Protein AF-A0A1E5T849-F1 (afdb_monomer)

Secondary structure (DSSP, 8-state):
-EEEEEEEEEEEEEEEEEEEETTEEEEEEEEEEEEEEEEEEEEEEE-SSSEEEEEEEEEEEEEEEEEETTEEEEEEEEEEEEEEEEEEESSSSEEEEEEEEEEEEEEEEEEEETTEEEEEEEEEEEEEEEEEEEEEEEETTEEEEEEEEEEE-

Mean predicted aligned error: 10.11 Å

Sequence (153 aa):
MGLFKLYGAFDTTNFELIQGDINDVEGVRFKLDNNNVYLNGSYRGILNDTWSMHGGFSYTHAKNNMDIIDRTIKDTENSLHTKLKFKNRINNRFKLYFGAECFATNFKEKYNDASSQGSTYVYDNNIAAAFAEADIFISKNLAFKTRVRSEYS

Nearest PDB structures (foldseek):
  9fzd-assembly1_A  TM=4.291E-01  e=4.968E-04  Escherichia coli
  3aeh-assembly2_B  TM=5.193E-01  e=1.148E-02  Escherichia coli
  4mee-assembly1_A  TM=4.276E-01  e=1.148E-02  Escherichia coli
  4ql0-assembly1_A  TM=5.556E-01  e=1.937E-01  Bordetella pertussis Tohama I
  2qom-assembly2_B  TM=4.567E-01  e=1.506E-01  Escherichia coli O157:H7

Radius of gyration: 23.5 Å; Cα contacts (8 Å, |Δi|>4): 390; chains: 1; bounding box: 59×33×65 Å

Foldseek 3Di:
DKDKDKDKDKDWDWDWDFADDPPDPRGKIKIKTKIKIKIKIKMKADPDPFKIKIKMKMWMWMWIWIDIPQKIKIKIKIKIKIWIKMWGPPDPFKIKMKIKMKIWMWMWMWIDGPPDDIDIDIDIDIKIKIKMKMWGHPDPPDIDIDMDMDMDD

InterPro domains:
  IPR036942 TonB-dependent receptor-like, beta-barrel domain superfamily [G3DSA:2.40.170.20] (6-153)

Solvent-accessible surface area (backbone atoms only — not comparable to full-atom values): 7860 Å² total; per-residue (Å²): 114,66,51,77,48,78,49,74,50,74,50,75,46,82,46,76,48,74,44,83,43,98,90,36,97,85,30,52,40,41,35,41,44,38,39,38,39,40,38,39,40,38,39,38,38,54,77,53,99,42,35,31,41,37,40,36,40,35,40,37,42,38,38,40,38,38,37,49,75,72,33,43,41,39,38,40,38,41,37,39,38,39,38,41,38,41,36,40,45,82,48,102,43,37,37,41,34,38,38,42,36,39,38,41,35,45,37,37,37,39,44,40,45,90,88,52,88,59,53,76,50,75,50,77,48,57,39,40,35,41,38,42,36,41,40,40,46,82,49,102,89,41,72,49,76,52,75,52,74,50,78,48,110

Organism: NCBI:txid1849968

pLDDT: mean 82.65, std 15.22, range [45.22, 98.0]

Structure (mmCIF, N/CA/C/O backbone):
data_AF-A0A1E5T849-F1
#
_entry.id   AF-A0A1E5T849-F1
#
loop_
_atom_site.group_PDB
_atom_site.id
_atom_site.type_symbol
_atom_site.label_atom_id
_atom_site.label_alt_id
_atom_site.label_comp_id
_atom_site.label_asym_id
_atom_site.label_entity_id
_atom_site.label_seq_id
_atom_site.pdbx_PDB_ins_code
_atom_site.Cartn_x
_atom_site.Cartn_y
_atom_site.Cartn_z
_atom_site.occupancy
_atom_site.B_iso_or_equiv
_atom_site.auth_seq_id
_atom_site.auth_comp_id
_atom_site.auth_asym_id
_atom_site.auth_atom_id
_atom_site.pdbx_PDB_model_num
ATOM 1 N N . MET A 1 1 ? -12.615 -14.609 12.973 1.00 77.12 1 MET A N 1
ATOM 2 C CA . MET A 1 1 ? -12.267 -15.083 11.612 1.00 77.12 1 MET A CA 1
ATOM 3 C C . MET A 1 1 ? -11.519 -13.990 10.864 1.00 77.12 1 MET A C 1
ATOM 5 O O . MET A 1 1 ? -11.810 -12.815 11.080 1.00 77.12 1 MET A O 1
ATOM 9 N N . GLY A 1 2 ? -10.544 -14.368 10.038 1.00 89.94 2 GLY A N 1
ATOM 10 C CA . GLY A 1 2 ? -9.763 -13.455 9.203 1.00 89.94 2 GLY A CA 1
ATOM 11 C C . GLY A 1 2 ? -9.904 -13.792 7.719 1.00 89.94 2 GLY A C 1
ATOM 12 O O . GLY A 1 2 ? -10.365 -14.875 7.373 1.00 89.94 2 GLY A O 1
ATOM 13 N N . LEU A 1 3 ? -9.530 -12.852 6.854 1.00 95.69 3 LEU A N 1
ATOM 14 C CA . LEU A 1 3 ? -9.536 -13.007 5.404 1.00 95.69 3 LEU A CA 1
ATOM 15 C C . LEU A 1 3 ? -8.187 -12.572 4.844 1.00 95.69 3 LEU A C 1
ATOM 17 O O . LEU A 1 3 ? -7.775 -11.427 5.038 1.00 95.69 3 LEU A O 1
ATOM 21 N N . PHE A 1 4 ? -7.542 -13.482 4.126 1.00 95.94 4 PHE A N 1
ATOM 22 C CA . PHE A 1 4 ? -6.352 -13.211 3.335 1.00 95.94 4 PHE A CA 1
ATOM 23 C C . PHE A 1 4 ? -6.732 -13.079 1.857 1.00 95.94 4 PHE A C 1
ATOM 25 O O . PHE A 1 4 ? -7.570 -13.833 1.362 1.00 95.94 4 PHE A O 1
ATOM 32 N N . LYS A 1 5 ? -6.134 -12.110 1.164 1.00 96.81 5 LYS A N 1
ATOM 33 C CA . LYS A 1 5 ? -6.267 -11.903 -0.279 1.00 96.81 5 LYS A CA 1
ATOM 34 C C . LYS A 1 5 ? -4.883 -11.705 -0.876 1.00 96.81 5 LYS A C 1
ATOM 36 O O . LYS A 1 5 ? -4.104 -10.915 -0.348 1.00 96.81 5 LYS A O 1
ATOM 41 N N . LEU A 1 6 ? -4.621 -12.375 -1.990 1.00 94.25 6 LEU A N 1
ATOM 42 C CA . LEU A 1 6 ? -3.408 -12.213 -2.780 1.00 94.25 6 LEU A CA 1
ATOM 43 C C . LEU A 1 6 ? -3.808 -11.952 -4.230 1.00 94.25 6 LEU A C 1
ATOM 45 O O . LEU A 1 6 ? -4.687 -12.627 -4.762 1.00 94.25 6 LEU A O 1
ATOM 49 N N . TYR A 1 7 ? -3.178 -10.959 -4.839 1.00 93.00 7 TYR A N 1
ATOM 50 C CA . TYR A 1 7 ? -3.386 -10.544 -6.216 1.00 93.00 7 TYR A CA 1
ATOM 51 C C . TYR A 1 7 ? -2.030 -10.340 -6.884 1.00 93.00 7 TYR A C 1
ATOM 53 O O . TYR A 1 7 ? -1.099 -9.831 -6.259 1.00 93.00 7 TYR A O 1
ATOM 61 N N . GLY A 1 8 ? -1.931 -10.721 -8.152 1.00 91.00 8 GLY A N 1
ATOM 62 C CA . GLY A 1 8 ? -0.758 -10.485 -8.975 1.00 91.00 8 GLY A CA 1
ATOM 63 C C . GLY A 1 8 ? -1.168 -10.098 -10.387 1.00 91.00 8 GLY A C 1
ATOM 64 O O . GLY A 1 8 ? -2.172 -10.595 -10.894 1.00 91.00 8 GLY A O 1
ATOM 65 N N . ALA A 1 9 ? -0.397 -9.213 -11.000 1.00 86.38 9 ALA A N 1
ATOM 66 C CA . ALA A 1 9 ? -0.548 -8.789 -12.381 1.00 86.38 9 ALA A CA 1
ATOM 67 C C . ALA A 1 9 ? 0.828 -8.695 -13.039 1.00 86.38 9 ALA A C 1
ATOM 69 O O . ALA A 1 9 ? 1.820 -8.394 -12.376 1.00 86.38 9 ALA A O 1
ATOM 70 N N . PHE A 1 10 ? 0.875 -8.942 -14.342 1.00 88.75 10 PHE A N 1
ATOM 71 C CA . PHE A 1 10 ? 2.045 -8.676 -15.161 1.00 88.75 10 PHE A CA 1
ATOM 72 C C . PHE A 1 10 ? 1.595 -7.994 -16.452 1.00 88.75 10 PHE A C 1
ATOM 74 O O . PHE A 1 10 ? 0.515 -8.295 -16.961 1.00 88.75 10 PHE A O 1
ATOM 81 N N . ASP A 1 11 ? 2.415 -7.083 -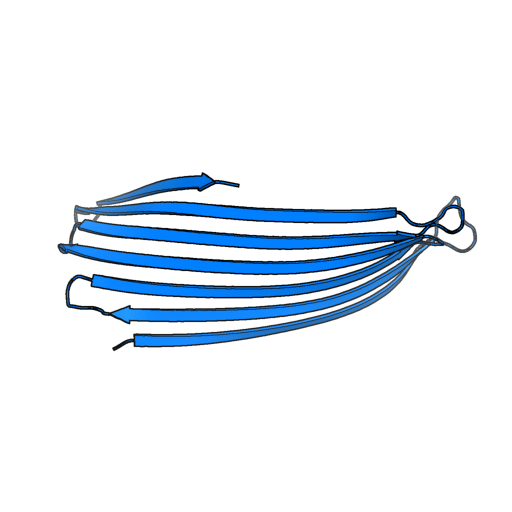16.954 1.00 83.19 11 ASP A N 1
ATOM 82 C CA . ASP A 1 11 ? 2.237 -6.414 -18.235 1.00 83.19 11 AS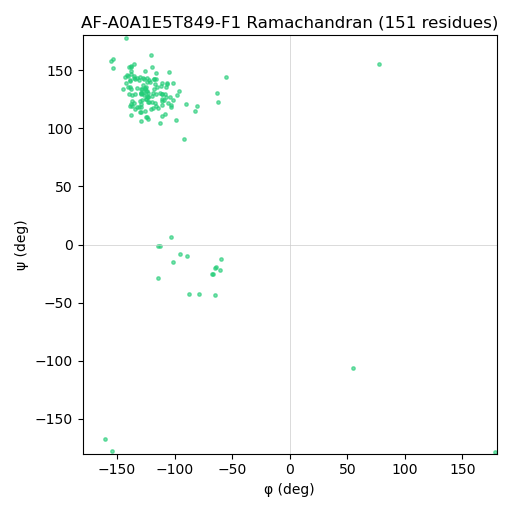P A CA 1
ATOM 83 C C . ASP A 1 11 ? 3.544 -6.483 -19.019 1.00 83.19 11 ASP A C 1
ATOM 85 O O . ASP A 1 11 ? 4.633 -6.375 -18.450 1.00 83.19 11 ASP A O 1
ATOM 89 N N . THR A 1 12 ? 3.430 -6.680 -20.328 1.00 81.00 12 THR A N 1
ATOM 90 C CA . THR A 1 12 ? 4.551 -6.496 -21.238 1.00 81.00 12 THR A CA 1
ATOM 91 C C . THR A 1 12 ? 4.070 -5.760 -22.472 1.00 81.00 12 THR A C 1
ATOM 93 O O . THR A 1 12 ? 3.091 -6.152 -23.105 1.00 81.00 12 THR A O 1
ATOM 96 N N . THR A 1 13 ? 4.773 -4.689 -22.811 1.00 78.62 13 THR A N 1
ATOM 97 C CA . THR A 1 13 ? 4.482 -3.862 -23.976 1.00 78.62 13 THR A CA 1
ATOM 98 C C . THR A 1 13 ? 5.727 -3.805 -24.847 1.00 78.62 13 THR A C 1
ATOM 100 O O . THR A 1 13 ? 6.812 -3.521 -24.351 1.00 78.62 13 THR A O 1
ATOM 103 N N . ASN A 1 14 ? 5.563 -4.063 -26.141 1.00 77.38 14 ASN A N 1
ATOM 104 C CA . ASN A 1 14 ? 6.575 -3.828 -27.163 1.00 77.38 14 ASN A CA 1
ATOM 105 C C . ASN A 1 14 ? 5.923 -2.942 -28.224 1.00 77.38 14 ASN A C 1
ATOM 107 O O . ASN A 1 14 ? 4.979 -3.359 -28.897 1.00 77.38 14 ASN A O 1
ATOM 111 N N . PHE A 1 15 ? 6.364 -1.693 -28.288 1.00 76.38 15 PHE A N 1
ATOM 112 C CA . PHE A 1 15 ? 5.841 -0.687 -29.196 1.00 76.38 15 PHE A CA 1
ATOM 113 C C . PHE A 1 15 ? 6.982 -0.110 -30.021 1.00 76.38 15 PHE A C 1
ATOM 115 O O . PHE A 1 15 ? 8.038 0.224 -29.490 1.00 76.38 15 PHE A O 1
ATOM 122 N N . GLU A 1 16 ? 6.757 0.030 -31.321 1.00 77.88 16 GLU A N 1
ATOM 123 C CA . GLU A 1 16 ? 7.718 0.613 -32.244 1.00 77.88 16 GLU A CA 1
ATOM 124 C C . GLU A 1 16 ? 6.979 1.513 -33.232 1.00 77.88 16 GLU A C 1
ATOM 126 O O . GLU A 1 16 ? 5.975 1.112 -33.825 1.00 77.88 16 GLU A O 1
ATOM 131 N N . LEU A 1 17 ? 7.463 2.743 -33.385 1.00 76.75 17 LEU A N 1
ATOM 132 C CA . LEU A 1 17 ? 6.904 3.739 -34.286 1.00 76.75 17 LEU A CA 1
ATOM 133 C C . LEU A 1 17 ? 8.030 4.509 -34.964 1.00 76.75 17 LEU A C 1
ATOM 135 O O . LEU A 1 17 ? 8.971 4.956 -34.316 1.00 76.75 17 LEU A O 1
ATOM 139 N N . ILE A 1 18 ? 7.894 4.713 -36.269 1.00 74.19 18 ILE A N 1
ATOM 140 C CA . ILE A 1 18 ? 8.741 5.623 -37.036 1.00 74.19 18 ILE A CA 1
ATOM 141 C C . ILE A 1 18 ? 7.870 6.825 -37.386 1.00 74.19 18 ILE A C 1
ATOM 143 O O . ILE A 1 18 ? 6.883 6.690 -38.112 1.00 74.19 18 ILE A O 1
ATOM 147 N N . GLN A 1 19 ? 8.189 7.984 -36.815 1.00 63.12 19 GLN A N 1
ATOM 148 C CA . GLN A 1 19 ? 7.444 9.219 -37.031 1.00 63.12 19 GLN A CA 1
ATOM 149 C C . GLN A 1 19 ? 8.221 10.128 -37.985 1.00 63.12 19 GLN A C 1
ATOM 151 O O . GLN A 1 19 ? 9.387 10.419 -37.744 1.00 63.12 19 GLN A O 1
ATOM 156 N N . GLY A 1 20 ? 7.587 10.591 -39.064 1.00 53.19 20 GLY A N 1
ATOM 157 C CA . GLY A 1 20 ? 8.225 11.546 -39.975 1.00 53.19 20 GLY A CA 1
ATOM 158 C C . GLY A 1 20 ? 8.529 12.871 -39.269 1.00 53.19 20 GLY A C 1
ATOM 159 O O . GLY A 1 20 ? 7.641 13.438 -38.631 1.00 53.19 20 GLY A O 1
ATOM 160 N N . ASP A 1 21 ? 9.760 13.362 -39.404 1.00 60.31 21 ASP A N 1
ATOM 161 C CA . ASP A 1 21 ? 10.207 14.667 -38.909 1.00 60.31 21 ASP A CA 1
ATOM 162 C C . ASP A 1 21 ? 10.646 15.524 -40.104 1.00 60.31 21 ASP A C 1
ATOM 164 O O . ASP A 1 21 ? 11.224 15.030 -41.068 1.00 60.31 21 ASP A O 1
ATOM 168 N N . ILE A 1 22 ? 10.352 16.823 -40.062 1.00 60.59 22 ILE A N 1
ATOM 169 C CA . ILE A 1 22 ? 10.731 17.782 -41.110 1.00 60.59 22 ILE A CA 1
ATOM 170 C C . ILE A 1 22 ? 12.264 17.944 -41.157 1.00 60.59 22 ILE A C 1
ATOM 172 O O . ILE A 1 22 ? 12.819 18.294 -42.197 1.00 60.59 22 ILE A O 1
ATOM 176 N N . ASN A 1 23 ? 12.941 17.678 -40.036 1.00 61.88 23 ASN A N 1
ATOM 177 C CA . ASN A 1 23 ? 14.384 17.809 -39.873 1.00 61.88 23 ASN A CA 1
ATOM 178 C C . ASN A 1 23 ? 15.153 16.497 -40.101 1.00 61.88 23 ASN A C 1
ATOM 180 O O . ASN A 1 23 ? 16.380 16.549 -40.145 1.00 61.88 23 ASN A O 1
ATOM 184 N N . ASP A 1 24 ? 14.470 15.352 -40.247 1.00 60.47 24 ASP A N 1
ATOM 185 C CA . ASP A 1 24 ? 15.115 14.039 -40.365 1.00 60.47 24 ASP A CA 1
ATOM 186 C C . ASP A 1 24 ? 14.453 13.174 -41.452 1.00 60.47 24 ASP A C 1
ATOM 188 O O . ASP A 1 24 ? 13.302 12.748 -41.331 1.00 60.47 24 ASP A O 1
ATOM 192 N N . VAL A 1 25 ? 15.184 12.937 -42.546 1.00 61.84 25 VAL A N 1
ATOM 193 C CA . VAL A 1 25 ? 14.656 12.348 -43.795 1.00 61.84 25 VAL A CA 1
ATOM 194 C C . VAL A 1 25 ? 14.231 10.883 -43.612 1.00 61.84 25 VAL A C 1
ATOM 196 O O . VAL A 1 25 ? 13.347 10.411 -44.326 1.00 61.84 25 VAL A O 1
ATOM 199 N N . GLU A 1 26 ? 14.820 10.177 -42.641 1.00 64.12 26 GLU A N 1
ATOM 200 C CA . GLU A 1 26 ? 14.477 8.786 -42.299 1.00 64.12 26 GLU A CA 1
ATOM 201 C C . GLU A 1 26 ? 13.357 8.673 -41.245 1.00 64.12 26 GLU A C 1
ATOM 203 O O . GLU A 1 26 ? 12.792 7.593 -41.052 1.00 64.12 26 GLU A O 1
ATOM 208 N N . GLY A 1 27 ? 12.969 9.789 -40.617 1.00 57.06 27 GLY A N 1
ATOM 209 C CA . GLY A 1 27 ? 12.013 9.823 -39.513 1.00 57.06 27 GLY A CA 1
ATOM 210 C C . GLY A 1 27 ? 12.616 9.391 -38.171 1.00 57.06 27 GLY A C 1
ATOM 211 O O . GLY A 1 27 ? 13.584 8.641 -38.086 1.00 57.06 27 GLY A O 1
ATOM 212 N N . VAL A 1 28 ? 12.019 9.860 -37.079 1.00 65.38 28 VAL A N 1
ATOM 213 C CA . VAL A 1 28 ? 12.454 9.550 -35.715 1.00 65.38 28 VAL A CA 1
ATOM 214 C C . VAL A 1 28 ? 11.889 8.192 -35.303 1.00 65.38 28 VAL A C 1
ATOM 216 O O . VAL A 1 28 ? 10.672 8.020 -35.171 1.00 65.38 28 VAL A O 1
ATOM 219 N N . ARG A 1 29 ? 12.779 7.217 -35.087 1.00 70.50 29 ARG A N 1
ATOM 220 C CA . ARG A 1 29 ? 12.423 5.894 -34.561 1.00 70.50 29 ARG A CA 1
ATOM 221 C C . ARG A 1 29 ? 12.272 5.950 -33.043 1.00 70.50 29 ARG A C 1
ATOM 223 O O . ARG A 1 29 ? 13.236 6.221 -32.328 1.00 70.50 29 ARG A O 1
ATOM 230 N N . PHE A 1 30 ? 11.073 5.626 -32.577 1.00 69.12 30 PHE A N 1
ATOM 231 C CA . PHE A 1 30 ? 10.729 5.410 -31.179 1.00 69.12 30 PHE A CA 1
ATOM 232 C C . PHE A 1 30 ? 10.461 3.929 -30.942 1.00 69.12 30 PHE A C 1
ATOM 234 O O . PHE A 1 30 ? 9.578 3.347 -31.574 1.00 69.12 30 PHE A O 1
ATOM 241 N N . LYS A 1 31 ? 11.179 3.327 -29.997 1.00 71.31 31 LYS A N 1
ATOM 242 C CA . LYS A 1 31 ? 10.905 1.971 -29.523 1.00 71.31 31 LYS A CA 1
ATOM 243 C C . LYS A 1 31 ? 10.735 1.971 -28.011 1.00 71.31 31 LYS A C 1
ATOM 245 O O . LYS A 1 31 ? 11.525 2.581 -27.298 1.00 71.31 31 LYS A O 1
ATOM 250 N N . LEU A 1 32 ? 9.708 1.286 -27.527 1.00 70.38 32 LEU A N 1
ATOM 251 C CA . LEU A 1 32 ? 9.378 1.154 -26.115 1.00 70.38 32 LEU A CA 1
ATOM 252 C C . LEU A 1 32 ? 9.162 -0.324 -25.784 1.00 70.38 32 LEU A C 1
ATOM 254 O O . LEU A 1 32 ? 8.203 -0.938 -26.247 1.00 70.38 32 LEU A O 1
ATOM 258 N N . ASP A 1 33 ? 10.043 -0.872 -24.955 1.00 76.31 33 ASP A N 1
ATOM 259 C CA . ASP A 1 33 ? 9.955 -2.216 -24.392 1.00 76.31 33 ASP A CA 1
ATOM 260 C C . ASP A 1 33 ? 9.729 -2.108 -22.875 1.00 76.31 33 ASP A C 1
ATOM 262 O O . ASP A 1 33 ? 10.654 -1.812 -22.115 1.00 76.31 33 ASP A O 1
ATOM 266 N N . ASN A 1 34 ? 8.499 -2.362 -22.423 1.00 75.56 34 ASN A N 1
ATOM 267 C CA . ASN A 1 34 ? 8.107 -2.319 -21.016 1.00 75.56 34 ASN A CA 1
ATOM 268 C C . ASN A 1 34 ? 7.789 -3.722 -20.483 1.00 75.56 34 ASN A C 1
ATOM 270 O O . ASN A 1 34 ? 7.148 -4.535 -21.153 1.00 75.56 34 ASN A O 1
ATOM 274 N N . ASN A 1 35 ? 8.223 -4.004 -19.259 1.00 83.31 35 ASN A N 1
ATOM 275 C CA . ASN A 1 35 ? 7.833 -5.184 -18.503 1.00 83.31 35 ASN A CA 1
ATOM 276 C C . ASN A 1 35 ? 7.572 -4.777 -17.054 1.00 83.31 35 ASN A C 1
ATOM 278 O O . ASN A 1 35 ? 8.470 -4.269 -16.382 1.00 83.31 35 ASN A O 1
ATOM 282 N N . ASN A 1 36 ? 6.359 -5.013 -16.572 1.00 86.00 36 ASN A N 1
ATOM 283 C CA . ASN A 1 36 ? 5.941 -4.649 -15.230 1.00 86.00 36 ASN A CA 1
ATOM 284 C C . ASN A 1 36 ? 5.309 -5.847 -14.524 1.00 86.00 36 ASN A C 1
ATOM 286 O O . ASN A 1 36 ? 4.402 -6.484 -15.051 1.00 86.00 36 ASN A O 1
ATOM 290 N N . VAL A 1 37 ? 5.756 -6.134 -13.307 1.00 87.25 37 VAL A N 1
ATOM 291 C CA . VAL A 1 37 ? 5.181 -7.149 -12.425 1.00 87.25 37 VAL A CA 1
ATOM 292 C C . VAL A 1 37 ? 4.697 -6.471 -11.154 1.00 87.25 37 VAL A C 1
ATOM 294 O O . VAL A 1 37 ? 5.456 -5.785 -10.474 1.00 87.25 37 VAL A O 1
ATOM 297 N N . TYR A 1 38 ? 3.441 -6.716 -10.799 1.00 90.69 38 TYR A N 1
ATOM 298 C CA . TYR A 1 38 ? 2.800 -6.188 -9.605 1.00 90.69 38 TYR A CA 1
ATOM 299 C C . TYR A 1 38 ? 2.247 -7.316 -8.742 1.00 90.69 38 TYR A C 1
ATOM 301 O O . TYR A 1 38 ? 1.530 -8.191 -9.222 1.00 90.69 38 TYR A O 1
ATOM 309 N N . LEU A 1 39 ? 2.529 -7.271 -7.446 1.00 92.31 39 LEU A N 1
ATOM 310 C CA . LEU A 1 39 ? 2.006 -8.192 -6.445 1.00 92.31 39 LEU A CA 1
ATOM 311 C C . LEU A 1 39 ? 1.385 -7.395 -5.298 1.00 92.31 39 LEU A C 1
ATOM 313 O O . LEU A 1 39 ? 1.959 -6.416 -4.830 1.00 92.31 39 LEU A O 1
ATOM 317 N N . ASN A 1 40 ? 0.226 -7.831 -4.808 1.00 94.50 40 ASN A N 1
ATOM 318 C CA . ASN A 1 40 ? -0.467 -7.242 -3.667 1.00 94.50 40 ASN A CA 1
ATOM 319 C C . ASN A 1 40 ? -1.001 -8.337 -2.745 1.00 94.50 40 ASN A C 1
ATOM 321 O O . ASN A 1 40 ? -1.784 -9.189 -3.162 1.00 94.50 40 ASN A O 1
ATOM 325 N N . GLY A 1 41 ? -0.604 -8.298 -1.479 1.00 95.88 41 GLY A N 1
ATOM 326 C CA . GLY A 1 41 ? -1.134 -9.154 -0.430 1.00 95.88 41 GLY A CA 1
ATOM 327 C C . GLY A 1 41 ? -1.830 -8.323 0.637 1.00 95.88 41 GLY A C 1
ATOM 328 O O . GLY A 1 41 ? -1.326 -7.287 1.062 1.00 95.88 41 GLY A O 1
ATOM 329 N N . SER A 1 42 ? -2.978 -8.785 1.123 1.00 96.94 42 SER A N 1
ATOM 330 C CA . SER A 1 42 ? -3.653 -8.167 2.261 1.00 96.94 42 SER A CA 1
ATOM 331 C C . SER A 1 42 ? -4.271 -9.200 3.188 1.00 96.94 42 SER A C 1
ATOM 333 O O . SER A 1 42 ? -4.766 -10.248 2.779 1.00 96.94 42 SER A O 1
ATOM 335 N N . TYR A 1 43 ? -4.260 -8.880 4.472 1.00 96.94 43 TYR A N 1
ATOM 336 C CA . TYR A 1 43 ? -4.856 -9.666 5.530 1.00 96.94 43 TYR A CA 1
ATOM 337 C C . TYR A 1 43 ? -5.749 -8.776 6.382 1.00 96.94 43 TYR A C 1
ATOM 339 O O . TYR A 1 43 ? -5.373 -7.677 6.788 1.00 96.94 43 TYR A O 1
ATOM 347 N N . ARG A 1 44 ? -6.953 -9.249 6.684 1.00 97.25 44 ARG A N 1
ATOM 348 C CA . ARG A 1 44 ? -7.869 -8.608 7.625 1.00 97.25 44 ARG A CA 1
ATOM 349 C C . ARG A 1 44 ? -8.240 -9.597 8.714 1.00 97.25 44 ARG A C 1
ATOM 351 O O . ARG A 1 44 ? -8.816 -10.634 8.412 1.00 97.25 44 ARG A O 1
ATOM 358 N N . GLY A 1 45 ? -7.982 -9.248 9.967 1.00 96.81 45 GLY A N 1
ATOM 359 C CA . GLY A 1 45 ? -8.314 -10.069 11.129 1.00 96.81 45 GLY A CA 1
ATOM 360 C C . GLY A 1 45 ? -9.242 -9.339 12.094 1.00 96.81 45 GLY A C 1
ATOM 361 O O . GLY A 1 45 ? -9.073 -8.145 12.340 1.00 96.81 45 GLY A O 1
ATOM 362 N N . ILE A 1 46 ? -10.216 -10.052 12.656 1.00 96.69 46 ILE A N 1
ATOM 363 C CA . ILE A 1 46 ? -10.959 -9.605 13.843 1.00 96.69 46 ILE A CA 1
ATOM 364 C C . ILE A 1 46 ? -10.200 -10.131 15.061 1.00 96.69 46 ILE A C 1
ATOM 366 O O . ILE A 1 46 ? -10.004 -11.341 15.159 1.00 96.69 46 ILE A O 1
ATOM 370 N N . LEU A 1 47 ? -9.756 -9.231 15.939 1.00 94.94 47 LEU A N 1
ATOM 371 C CA . LEU A 1 47 ? -9.008 -9.579 17.151 1.00 94.94 47 LEU A CA 1
ATOM 372 C C . LEU A 1 47 ? -9.967 -9.876 18.311 1.00 94.94 47 LEU A C 1
ATOM 374 O O . LEU A 1 47 ? -9.766 -10.838 19.040 1.00 94.94 47 LEU A O 1
ATOM 378 N N . ASN A 1 48 ? -11.017 -9.063 18.455 1.00 95.12 48 ASN A N 1
ATOM 379 C CA . ASN A 1 48 ? -12.130 -9.257 19.390 1.00 95.12 48 ASN A CA 1
ATOM 380 C C . ASN A 1 48 ? -13.345 -8.410 18.941 1.00 95.12 48 ASN A C 1
ATOM 382 O O . ASN A 1 48 ? -13.361 -7.878 17.829 1.00 95.12 48 ASN A O 1
ATOM 386 N N . ASP A 1 49 ? -14.356 -8.261 19.799 1.00 93.88 49 ASP A N 1
ATOM 387 C CA . ASP A 1 49 ? -15.616 -7.567 19.481 1.00 93.88 49 ASP A CA 1
ATOM 388 C C . ASP A 1 49 ? -15.475 -6.064 19.178 1.00 93.88 49 ASP A C 1
ATOM 390 O O . ASP A 1 49 ? -16.367 -5.449 18.567 1.00 93.88 49 ASP A O 1
ATOM 394 N N . THR A 1 50 ? -14.366 -5.453 19.598 1.00 95.81 50 THR A N 1
ATOM 395 C CA . THR A 1 50 ? -14.076 -4.026 19.410 1.00 95.81 50 THR A CA 1
ATOM 396 C C . THR A 1 50 ? -12.880 -3.792 18.491 1.00 95.81 50 THR A C 1
ATOM 398 O O . THR A 1 50 ? -12.873 -2.810 17.747 1.00 95.81 50 THR A O 1
ATOM 401 N N . TRP A 1 51 ? -11.922 -4.716 18.441 1.00 96.75 51 TRP A N 1
ATOM 402 C CA . TRP A 1 51 ? -10.671 -4.573 17.709 1.00 96.75 51 TRP A CA 1
ATOM 403 C C . TRP A 1 51 ? -10.601 -5.423 16.443 1.00 96.75 51 TRP A C 1
ATOM 405 O O . TRP A 1 51 ? -10.877 -6.622 16.425 1.00 96.75 51 TRP A O 1
ATOM 415 N N . SER A 1 52 ? -10.124 -4.805 15.366 1.00 97.44 52 SER A N 1
ATOM 416 C CA . SER A 1 52 ? -9.712 -5.508 14.149 1.00 97.44 52 SER A CA 1
ATOM 417 C C . SER A 1 52 ? -8.419 -4.918 13.604 1.00 97.44 52 SER A C 1
ATOM 419 O O . SER A 1 52 ? -8.127 -3.742 13.819 1.00 97.44 52 SER A O 1
ATOM 421 N N . MET A 1 53 ? -7.658 -5.734 12.885 1.00 97.25 53 MET A N 1
ATOM 422 C CA . MET A 1 53 ? -6.437 -5.324 12.201 1.00 97.25 53 MET A CA 1
ATOM 423 C C . MET A 1 53 ? -6.558 -5.549 10.699 1.00 97.25 53 MET A C 1
ATOM 425 O O . MET A 1 53 ? -7.274 -6.439 10.228 1.00 97.25 53 MET A O 1
ATOM 429 N N . HIS A 1 54 ? -5.825 -4.748 9.946 1.00 97.75 54 HIS A N 1
ATOM 430 C CA . HIS A 1 54 ? -5.629 -4.902 8.523 1.00 97.75 54 HIS A CA 1
ATOM 431 C C . HIS A 1 54 ? -4.160 -4.651 8.203 1.00 97.75 54 HIS A C 1
ATOM 433 O O . HIS A 1 54 ? -3.649 -3.571 8.484 1.00 97.75 54 HIS A O 1
ATOM 439 N N . GLY A 1 55 ? -3.490 -5.653 7.653 1.00 96.69 55 GLY A N 1
ATOM 440 C CA . GLY A 1 55 ? -2.122 -5.550 7.165 1.00 96.69 55 GLY A CA 1
ATOM 441 C C . GLY A 1 55 ? -2.102 -5.788 5.665 1.00 96.69 55 GLY A C 1
ATOM 442 O O . GLY A 1 55 ? -2.904 -6.571 5.159 1.00 96.69 55 GLY A O 1
ATOM 443 N N . GLY A 1 56 ? -1.202 -5.136 4.950 1.00 95.94 56 GLY A N 1
ATOM 444 C CA . GLY A 1 56 ? -1.013 -5.380 3.532 1.00 95.94 56 GLY A CA 1
ATOM 445 C C . GLY A 1 56 ? 0.383 -5.016 3.075 1.00 95.94 56 GLY A C 1
ATOM 446 O O . GLY A 1 56 ? 1.076 -4.225 3.714 1.00 95.94 56 GLY A O 1
ATOM 447 N N . PHE A 1 57 ? 0.779 -5.614 1.964 1.00 93.56 57 PHE A N 1
ATOM 448 C CA . PHE A 1 57 ? 1.997 -5.285 1.255 1.00 93.56 57 PHE A CA 1
ATOM 449 C C . PHE A 1 57 ? 1.727 -5.262 -0.246 1.00 93.56 57 PHE A C 1
ATOM 451 O O . PHE A 1 57 ? 0.844 -5.962 -0.745 1.00 93.56 57 PHE A O 1
ATOM 458 N N . SER A 1 58 ? 2.506 -4.479 -0.973 1.00 92.25 58 SER A N 1
ATOM 459 C CA . SER A 1 58 ? 2.570 -4.537 -2.422 1.00 92.25 58 SER A CA 1
ATOM 460 C C . SER A 1 58 ? 4.001 -4.405 -2.891 1.00 92.25 58 SER A C 1
ATOM 462 O O . SER A 1 58 ? 4.761 -3.620 -2.331 1.00 92.25 58 SER A O 1
ATOM 464 N N . TYR A 1 59 ? 4.339 -5.157 -3.924 1.00 91.12 59 TYR A N 1
ATOM 465 C CA . TYR A 1 59 ? 5.633 -5.122 -4.576 1.00 91.12 59 TYR A CA 1
ATOM 466 C C . TYR A 1 59 ? 5.430 -4.877 -6.067 1.00 91.12 59 TYR A C 1
ATOM 468 O O . TYR A 1 59 ? 4.588 -5.523 -6.689 1.00 91.12 59 TYR A O 1
ATOM 476 N N . THR A 1 60 ? 6.208 -3.958 -6.619 1.00 90.06 60 THR A N 1
ATOM 477 C CA . THR A 1 60 ? 6.230 -3.628 -8.039 1.00 90.06 60 THR A CA 1
ATOM 478 C C . THR A 1 60 ? 7.657 -3.765 -8.542 1.00 90.06 60 THR A C 1
ATOM 480 O O . THR A 1 60 ? 8.586 -3.231 -7.933 1.00 90.06 60 THR A O 1
ATOM 483 N N . HIS A 1 61 ? 7.821 -4.456 -9.662 1.00 87.94 61 HIS A N 1
ATOM 484 C CA . HIS A 1 61 ? 9.059 -4.507 -10.420 1.00 87.94 61 HIS A CA 1
ATOM 485 C C . HIS A 1 61 ? 8.770 -4.060 -11.846 1.00 87.94 61 HIS A C 1
ATOM 487 O O . HIS A 1 61 ? 8.124 -4.792 -12.593 1.00 87.94 61 HIS A O 1
ATOM 493 N N . ALA A 1 62 ? 9.253 -2.881 -12.218 1.00 83.50 62 ALA A N 1
ATOM 494 C CA .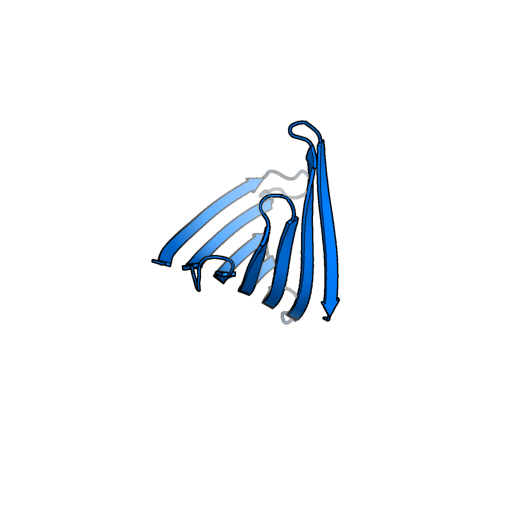 ALA A 1 62 ? 9.088 -2.341 -13.558 1.00 83.50 62 ALA A CA 1
ATOM 495 C C . ALA A 1 62 ? 10.447 -2.204 -14.245 1.00 83.50 62 ALA A C 1
ATOM 497 O O . ALA A 1 62 ? 11.423 -1.741 -13.654 1.00 83.50 62 ALA A O 1
ATOM 498 N N . LYS A 1 63 ? 10.506 -2.613 -15.508 1.00 82.00 63 LYS A N 1
ATOM 499 C CA . LYS A 1 63 ? 11.631 -2.414 -16.414 1.00 82.00 63 LYS A CA 1
ATOM 500 C C . LYS A 1 63 ? 11.123 -1.715 -17.655 1.00 82.00 63 LYS A C 1
ATOM 502 O O . LYS A 1 63 ? 10.203 -2.211 -18.300 1.00 82.00 63 LYS A O 1
ATOM 507 N N . ASN A 1 64 ? 11.742 -0.597 -17.989 1.00 74.88 64 ASN A N 1
ATOM 508 C CA . ASN A 1 64 ? 11.410 0.174 -19.169 1.00 74.88 64 ASN A CA 1
ATOM 509 C C . ASN A 1 64 ? 12.675 0.363 -20.000 1.00 74.88 64 ASN A C 1
ATOM 511 O O . ASN A 1 64 ? 13.678 0.839 -19.481 1.00 74.88 64 ASN A O 1
ATOM 515 N N . ASN A 1 65 ? 12.649 -0.023 -21.269 1.00 73.50 65 ASN A N 1
ATOM 516 C CA . ASN A 1 65 ? 13.703 0.313 -22.216 1.00 73.50 65 ASN A CA 1
ATOM 517 C C . ASN A 1 65 ? 13.082 1.184 -23.301 1.00 73.50 65 ASN A C 1
ATOM 519 O O . ASN A 1 65 ? 12.132 0.766 -23.963 1.00 73.50 65 ASN A O 1
ATOM 523 N N . MET A 1 66 ? 13.617 2.383 -23.471 1.00 67.38 66 MET A N 1
ATOM 524 C CA . MET A 1 66 ? 13.187 3.321 -24.492 1.00 67.38 66 MET A CA 1
ATOM 525 C C . MET A 1 66 ? 14.370 3.623 -25.404 1.00 67.38 66 MET A C 1
ATOM 527 O O . MET A 1 66 ? 15.410 4.082 -24.933 1.00 67.38 66 MET A O 1
ATOM 531 N N . ASP A 1 67 ? 14.200 3.370 -26.697 1.00 67.88 67 ASP A N 1
ATOM 532 C CA . ASP A 1 67 ? 15.160 3.765 -27.723 1.00 67.88 67 ASP A CA 1
ATOM 533 C C . ASP A 1 67 ? 14.573 4.929 -28.531 1.00 67.88 67 ASP A C 1
ATOM 535 O O . ASP A 1 67 ? 13.449 4.844 -29.038 1.00 67.88 67 ASP A O 1
ATOM 539 N N . ILE A 1 68 ? 15.334 6.019 -28.638 1.00 59.69 68 ILE A N 1
ATOM 540 C CA . ILE A 1 68 ? 15.011 7.201 -29.445 1.00 59.69 68 ILE A CA 1
ATOM 541 C C . ILE A 1 68 ? 16.229 7.501 -30.320 1.00 59.69 68 ILE A C 1
ATOM 543 O O . ILE A 1 68 ? 17.235 8.006 -29.818 1.00 59.69 68 ILE A O 1
ATOM 547 N N . ILE A 1 69 ? 16.140 7.218 -31.622 1.00 63.84 69 ILE A N 1
ATOM 548 C CA . ILE A 1 69 ? 17.246 7.399 -32.587 1.00 63.84 69 ILE A CA 1
ATOM 549 C C . ILE A 1 69 ? 18.511 6.638 -32.113 1.00 63.84 69 ILE A C 1
ATOM 551 O O . ILE A 1 69 ? 18.501 5.410 -32.131 1.00 63.84 69 ILE A O 1
ATOM 555 N N . ASP A 1 70 ? 19.546 7.341 -31.627 1.00 58.88 70 ASP A N 1
ATOM 556 C CA . ASP A 1 70 ? 20.832 6.800 -31.142 1.00 58.88 70 ASP A CA 1
ATOM 557 C C . ASP A 1 70 ? 20.947 6.759 -29.602 1.00 58.88 70 ASP A C 1
ATOM 559 O O . ASP A 1 70 ? 22.018 6.492 -29.046 1.00 58.88 70 ASP A O 1
ATOM 563 N N . ARG A 1 71 ? 19.860 7.069 -28.885 1.00 53.38 71 ARG A N 1
ATOM 564 C CA . ARG A 1 71 ? 19.819 7.121 -27.417 1.00 53.38 71 ARG A CA 1
ATOM 565 C C . ARG A 1 71 ? 19.017 5.959 -26.865 1.00 53.38 71 ARG A C 1
ATOM 567 O O . ARG A 1 71 ? 17.868 5.758 -27.249 1.00 53.38 71 ARG A O 1
ATOM 574 N N . THR A 1 72 ? 19.604 5.256 -25.902 1.00 62.53 72 THR A N 1
ATOM 575 C CA . THR A 1 72 ? 18.938 4.181 -25.161 1.00 62.53 72 THR A CA 1
ATOM 576 C C . THR A 1 72 ? 18.827 4.577 -23.694 1.00 62.53 72 THR A C 1
ATOM 578 O O . THR A 1 72 ? 19.840 4.757 -23.010 1.00 62.53 72 THR A O 1
ATOM 581 N N . ILE A 1 73 ? 17.592 4.666 -23.206 1.00 64.12 73 ILE A N 1
ATOM 582 C CA . ILE A 1 73 ? 17.251 4.909 -21.803 1.00 64.12 73 ILE A CA 1
ATOM 583 C C . ILE A 1 73 ? 16.744 3.592 -21.217 1.00 64.12 73 ILE A C 1
ATOM 585 O O . ILE A 1 73 ? 15.807 2.990 -21.746 1.00 64.12 73 ILE A O 1
ATOM 589 N N . LYS A 1 74 ? 17.392 3.105 -20.154 1.00 70.00 74 LYS A N 1
ATOM 590 C CA . LYS A 1 74 ? 16.979 1.883 -19.448 1.00 70.00 74 LYS A CA 1
ATOM 591 C C . LYS A 1 74 ? 16.670 2.182 -17.995 1.00 70.00 74 LYS A C 1
ATOM 593 O O . LYS A 1 74 ? 17.591 2.447 -17.221 1.00 70.00 74 LYS A O 1
ATOM 598 N N . ASP A 1 75 ? 15.419 1.968 -17.620 1.00 72.75 75 ASP A N 1
ATOM 599 C CA . ASP A 1 75 ? 14.919 2.202 -16.274 1.00 72.75 75 ASP A CA 1
ATOM 600 C C . ASP A 1 75 ? 14.565 0.878 -15.616 1.00 72.75 75 ASP A C 1
ATOM 602 O O . ASP A 1 75 ? 13.967 -0.023 -16.211 1.00 72.75 75 ASP A O 1
ATOM 606 N N . THR A 1 76 ? 14.950 0.734 -14.357 1.00 78.38 76 THR A N 1
ATOM 607 C CA . THR A 1 76 ? 14.520 -0.361 -13.497 1.00 78.38 76 THR A CA 1
ATOM 608 C C . THR A 1 76 ? 14.038 0.221 -12.181 1.00 7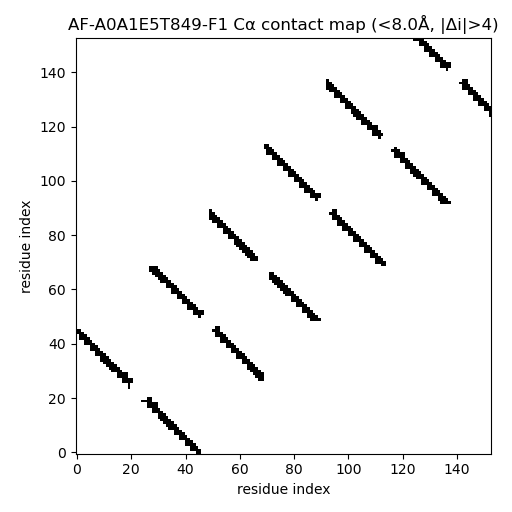8.38 76 THR A C 1
ATOM 610 O O . THR A 1 76 ? 14.819 0.812 -11.438 1.00 78.38 76 THR A O 1
ATOM 613 N N . GLU A 1 77 ? 12.766 -0.002 -11.873 1.00 80.81 77 GLU A N 1
ATOM 614 C CA . GLU A 1 77 ? 12.144 0.393 -10.617 1.00 80.81 77 GLU A CA 1
ATOM 615 C C . GLU A 1 77 ? 11.777 -0.844 -9.793 1.00 80.81 77 GLU A C 1
ATOM 617 O O . GLU A 1 77 ? 11.142 -1.783 -10.278 1.00 80.81 77 GLU A O 1
ATOM 622 N N . ASN A 1 78 ? 12.167 -0.832 -8.521 1.00 86.25 78 ASN A N 1
ATOM 623 C CA . ASN A 1 78 ? 11.676 -1.749 -7.505 1.00 86.25 78 ASN A CA 1
ATOM 624 C C . ASN A 1 78 ? 10.977 -0.945 -6.419 1.00 86.25 78 ASN A C 1
ATOM 626 O O . ASN A 1 78 ? 11.629 -0.176 -5.719 1.00 86.25 78 ASN A O 1
ATOM 630 N N . SER A 1 79 ? 9.684 -1.174 -6.237 1.00 86.62 79 SER A N 1
ATOM 631 C CA . SER A 1 79 ? 8.883 -0.471 -5.239 1.00 86.62 79 SER A CA 1
ATOM 632 C C . SER A 1 79 ? 8.231 -1.476 -4.297 1.00 86.62 79 SER A C 1
ATOM 634 O O . SER A 1 79 ? 7.561 -2.412 -4.725 1.00 86.62 79 SER A O 1
ATOM 636 N N . LEU A 1 80 ? 8.422 -1.290 -2.997 1.00 90.38 80 LEU A N 1
ATOM 637 C CA . LEU A 1 80 ? 7.792 -2.049 -1.927 1.00 90.38 80 LEU A CA 1
ATOM 638 C C . LEU A 1 80 ? 6.967 -1.087 -1.079 1.00 90.38 80 LEU A C 1
ATOM 640 O O . LEU A 1 80 ? 7.455 -0.059 -0.627 1.00 90.38 80 LEU A O 1
ATOM 644 N N . HIS A 1 81 ? 5.719 -1.435 -0.812 1.00 94.44 81 HIS A N 1
ATOM 645 C CA . HIS A 1 81 ? 4.864 -0.686 0.096 1.00 94.44 81 HIS A CA 1
ATOM 646 C C . HIS A 1 81 ? 4.258 -1.646 1.103 1.00 94.44 81 HIS A C 1
ATOM 648 O O . HIS A 1 81 ? 3.726 -2.692 0.745 1.00 94.44 81 HIS A O 1
ATOM 654 N N . THR A 1 82 ? 4.348 -1.298 2.378 1.00 94.31 82 THR A N 1
ATOM 655 C CA . THR A 1 82 ? 3.780 -2.066 3.482 1.00 94.31 82 THR A CA 1
ATOM 656 C C . THR A 1 82 ? 2.895 -1.162 4.319 1.00 94.31 82 THR A C 1
ATOM 658 O O . THR A 1 82 ? 3.192 0.015 4.507 1.00 94.31 82 THR A O 1
ATOM 661 N N . LYS A 1 83 ? 1.778 -1.694 4.811 1.00 96.56 83 LYS A N 1
ATOM 662 C CA . LYS A 1 83 ? 0.802 -0.928 5.583 1.00 96.56 83 LYS A CA 1
ATOM 663 C C . LYS A 1 83 ? 0.170 -1.778 6.662 1.00 96.56 83 LYS A C 1
ATOM 665 O O . LYS A 1 83 ? -0.305 -2.881 6.398 1.00 96.56 83 LYS A O 1
ATOM 670 N N . LEU A 1 84 ? 0.087 -1.226 7.864 1.00 97.44 84 LEU A N 1
ATOM 671 C CA . LEU A 1 84 ? -0.589 -1.834 8.998 1.00 97.44 84 LEU A CA 1
ATOM 672 C C . LEU A 1 84 ? -1.586 -0.842 9.592 1.00 97.44 84 LEU A C 1
ATOM 674 O O . LEU A 1 84 ? -1.256 0.308 9.861 1.00 97.44 84 LEU A O 1
ATOM 678 N N . LYS A 1 85 ? -2.823 -1.288 9.794 1.00 98.00 85 LYS A N 1
ATOM 679 C CA . LYS A 1 85 ? -3.938 -0.490 10.301 1.00 98.00 85 LYS A CA 1
ATOM 680 C C . LYS A 1 85 ? -4.685 -1.260 11.377 1.00 98.00 85 LYS A C 1
ATOM 682 O O . LYS A 1 85 ? -5.151 -2.371 11.146 1.00 98.00 85 LYS A O 1
ATOM 687 N N . PHE A 1 86 ? -4.904 -0.623 12.512 1.00 98.00 86 PHE A N 1
ATOM 688 C CA . PHE A 1 86 ? -5.795 -1.091 13.561 1.00 98.00 86 PHE A CA 1
ATOM 689 C C . PHE A 1 86 ? -7.083 -0.280 13.553 1.00 98.00 86 PHE A C 1
ATOM 691 O O . PHE A 1 86 ? -7.113 0.896 13.187 1.00 98.00 86 PHE A O 1
ATOM 698 N N . LYS A 1 87 ? -8.170 -0.935 13.941 1.00 97.56 87 LYS A N 1
ATOM 699 C CA . LYS A 1 87 ? -9.484 -0.338 14.133 1.00 97.56 87 LYS A CA 1
ATOM 700 C C . LYS A 1 87 ? -9.985 -0.725 15.512 1.00 97.56 87 LYS A C 1
ATOM 702 O O . LYS A 1 87 ? -10.154 -1.914 15.769 1.00 97.56 87 LYS A O 1
ATOM 707 N N . ASN A 1 88 ? -10.320 0.277 16.313 1.00 97.38 88 ASN A N 1
ATOM 708 C CA . ASN A 1 88 ? -11.037 0.131 17.568 1.00 97.38 88 ASN A CA 1
ATOM 709 C C . ASN A 1 88 ? -12.452 0.712 17.441 1.00 97.38 88 ASN A C 1
ATOM 711 O O . ASN A 1 88 ? -12.635 1.900 17.166 1.00 97.38 88 ASN A O 1
ATOM 715 N N . ARG A 1 89 ? -13.472 -0.118 17.642 1.00 96.06 89 ARG A N 1
ATOM 716 C CA . ARG A 1 89 ? -14.868 0.301 17.774 1.00 96.06 89 ARG A CA 1
ATOM 717 C C . ARG A 1 89 ? -15.161 0.517 19.254 1.00 96.06 89 ARG A C 1
ATOM 719 O O . ARG A 1 89 ? -15.603 -0.405 19.929 1.00 96.06 89 ARG A O 1
ATOM 726 N N . ILE A 1 90 ? -14.949 1.745 19.723 1.00 94.00 90 ILE A N 1
ATOM 727 C CA . ILE A 1 90 ? -15.241 2.129 21.111 1.00 94.00 90 ILE A CA 1
ATOM 728 C C . ILE A 1 90 ? -16.749 2.038 21.368 1.00 94.00 90 ILE A C 1
ATOM 730 O O . ILE A 1 90 ? -17.176 1.497 22.381 1.00 94.00 90 ILE A O 1
ATOM 734 N N . ASN A 1 91 ? -17.572 2.513 20.427 1.00 91.94 91 ASN A N 1
ATOM 735 C CA . ASN A 1 91 ? -19.019 2.294 20.438 1.00 91.94 91 ASN A CA 1
ATOM 736 C C . ASN A 1 91 ? -19.599 2.372 19.009 1.00 91.94 91 ASN A C 1
ATOM 738 O O . ASN A 1 91 ? -18.873 2.554 18.029 1.00 91.94 91 ASN A O 1
ATOM 742 N N . ASN A 1 92 ? -20.921 2.236 18.858 1.00 88.00 92 ASN A N 1
ATOM 743 C CA . ASN A 1 92 ? -21.566 2.308 17.539 1.00 88.00 92 ASN A CA 1
ATOM 744 C C . ASN A 1 92 ? -21.449 3.686 16.863 1.00 88.00 92 ASN A C 1
ATOM 746 O O . ASN A 1 92 ? -21.585 3.765 15.643 1.00 88.00 92 ASN A O 1
ATOM 750 N N . ARG A 1 93 ? -21.179 4.747 17.632 1.00 92.50 93 ARG A N 1
ATOM 751 C CA . ARG A 1 93 ? -21.057 6.130 17.159 1.00 92.50 93 ARG A CA 1
ATOM 752 C C . ARG A 1 93 ? -19.613 6.613 17.009 1.00 92.50 93 ARG A C 1
ATOM 754 O O . ARG A 1 93 ? -19.409 7.623 16.355 1.00 92.50 93 ARG A O 1
ATOM 761 N N . PHE A 1 94 ? -18.626 5.919 17.569 1.00 95.25 94 PHE A N 1
ATOM 762 C CA . PHE A 1 94 ? -17.227 6.335 17.569 1.00 95.25 94 PHE A CA 1
ATOM 763 C C . PHE A 1 94 ? -16.313 5.167 17.205 1.00 95.25 94 PHE A C 1
ATOM 765 O O . PHE A 1 94 ? -16.237 4.158 17.918 1.00 95.25 94 PHE A O 1
ATOM 772 N N . LYS A 1 95 ? -15.609 5.311 16.082 1.00 97.25 95 LYS A N 1
ATOM 773 C CA . LYS A 1 95 ? -14.618 4.344 15.601 1.00 97.25 95 LYS A CA 1
ATOM 774 C C . LYS A 1 95 ? -13.295 5.065 15.428 1.00 97.25 95 LYS A C 1
ATOM 776 O O . LYS A 1 95 ? -13.232 6.066 14.723 1.00 97.25 95 LYS A O 1
ATOM 781 N N . LEU A 1 96 ? -12.253 4.520 16.035 1.00 97.38 96 LEU A N 1
ATOM 782 C CA . LEU A 1 96 ? -10.894 5.012 15.900 1.00 97.38 96 LEU A CA 1
ATOM 783 C C . LEU A 1 96 ? -10.102 4.054 15.017 1.00 97.38 96 LEU A C 1
ATOM 785 O O . LEU A 1 96 ? -10.219 2.833 15.140 1.00 97.38 96 LEU A O 1
ATOM 789 N N . TYR A 1 97 ? -9.278 4.608 14.144 1.00 97.81 97 TYR A N 1
ATOM 790 C CA . TYR A 1 97 ? -8.327 3.870 13.342 1.00 97.81 97 TYR A CA 1
ATOM 791 C C . TYR A 1 97 ? -6.964 4.517 13.471 1.00 97.81 97 TYR A C 1
ATOM 793 O O . TYR A 1 97 ? -6.851 5.735 13.527 1.00 97.81 97 TYR A O 1
ATOM 801 N N . PHE A 1 98 ? -5.926 3.706 13.470 1.00 97.81 98 PHE A N 1
ATOM 802 C CA . PHE A 1 98 ? -4.559 4.197 13.472 1.00 97.81 98 PHE A CA 1
ATOM 803 C C . PHE A 1 98 ? -3.656 3.164 12.827 1.00 97.81 98 PHE A C 1
ATOM 805 O O . PHE A 1 98 ? -4.026 1.994 12.702 1.00 97.81 98 PHE A O 1
ATOM 812 N N . GLY A 1 99 ? -2.494 3.593 12.372 1.00 97.12 99 GLY A N 1
ATOM 813 C CA . GLY A 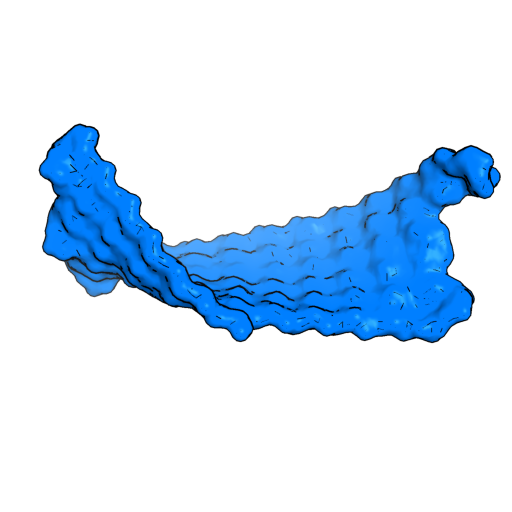1 99 ? -1.597 2.706 11.668 1.00 97.12 99 GLY A CA 1
ATOM 814 C C . GLY A 1 99 ? -0.336 3.387 11.192 1.00 97.12 99 GLY A C 1
ATOM 815 O O . GLY A 1 99 ? -0.130 4.580 11.411 1.00 97.12 99 GLY A O 1
ATOM 816 N N . ALA A 1 100 ? 0.480 2.591 10.522 1.00 97.00 100 ALA A N 1
ATOM 817 C CA . ALA A 1 100 ? 1.709 3.025 9.895 1.00 97.00 100 ALA A CA 1
ATOM 818 C C . ALA A 1 100 ? 1.818 2.419 8.496 1.00 97.00 100 ALA A C 1
ATOM 820 O O . ALA A 1 100 ? 1.218 1.380 8.198 1.00 97.00 100 ALA A O 1
ATOM 821 N N . GLU A 1 101 ? 2.566 3.085 7.635 1.00 95.25 101 GLU A N 1
ATOM 822 C CA . GLU A 1 101 ? 2.893 2.621 6.297 1.00 95.25 101 GLU A CA 1
ATOM 823 C C . GLU A 1 101 ? 4.321 3.006 5.939 1.00 95.25 101 GLU A C 1
ATOM 825 O O . GLU A 1 101 ? 4.796 4.064 6.339 1.00 95.25 101 GLU A O 1
ATOM 830 N N . CYS A 1 102 ? 4.993 2.132 5.201 1.00 92.31 102 CYS A N 1
ATOM 831 C CA . CYS A 1 102 ? 6.347 2.348 4.720 1.00 92.31 102 CYS A CA 1
ATOM 832 C C . CYS A 1 102 ? 6.387 2.078 3.219 1.00 92.31 102 CYS A C 1
ATOM 834 O O . CYS A 1 102 ? 5.936 1.022 2.770 1.00 92.31 102 CYS A O 1
ATOM 836 N N . PHE A 1 103 ? 6.947 3.018 2.471 1.00 91.38 103 PHE A N 1
ATOM 837 C CA . PHE A 1 103 ? 7.234 2.940 1.048 1.00 91.38 103 PHE A CA 1
ATOM 838 C C . PHE A 1 103 ? 8.747 2.891 0.882 1.00 91.38 103 PHE A C 1
ATOM 840 O O . PHE A 1 103 ? 9.443 3.714 1.463 1.00 91.38 103 PHE A O 1
ATOM 847 N N . ALA A 1 104 ? 9.246 1.933 0.117 1.00 85.56 104 ALA A N 1
ATOM 848 C CA . ALA A 1 104 ? 10.646 1.818 -0.247 1.00 85.56 104 ALA A CA 1
ATOM 849 C C . ALA A 1 104 ? 10.730 1.661 -1.762 1.00 85.56 104 ALA A C 1
ATOM 851 O O . ALA A 1 104 ? 10.257 0.661 -2.302 1.00 85.56 104 ALA A O 1
ATOM 852 N N . THR A 1 105 ? 11.309 2.645 -2.438 1.00 81.06 105 THR A N 1
ATOM 853 C CA . THR A 1 105 ? 11.459 2.669 -3.892 1.00 81.06 105 THR A CA 1
ATOM 854 C C . THR A 1 105 ? 12.934 2.804 -4.234 1.00 81.06 105 THR A C 1
ATOM 856 O O . THR A 1 105 ? 13.591 3.756 -3.824 1.00 81.06 105 THR A O 1
ATOM 859 N N . ASN A 1 106 ? 13.446 1.839 -4.994 1.00 76.00 106 ASN A N 1
ATOM 860 C CA . ASN A 1 106 ? 14.774 1.858 -5.592 1.00 76.00 106 ASN A CA 1
ATOM 861 C C . ASN A 1 106 ? 14.607 2.010 -7.104 1.00 76.00 106 ASN A C 1
ATOM 863 O O . ASN A 1 106 ? 14.125 1.093 -7.777 1.00 76.00 106 ASN A O 1
ATOM 867 N N . PHE A 1 107 ? 14.997 3.171 -7.618 1.00 68.56 107 PHE A N 1
ATOM 868 C CA . PHE A 1 107 ? 14.959 3.504 -9.033 1.00 68.56 107 PHE A CA 1
ATOM 869 C C . PHE A 1 107 ? 16.384 3.600 -9.582 1.00 68.56 107 PHE A C 1
ATOM 871 O O . PHE A 1 107 ? 17.254 4.261 -9.008 1.00 68.56 107 PHE A O 1
ATOM 878 N N . LYS A 1 108 ? 16.640 2.915 -10.696 1.00 66.69 108 LYS A N 1
ATOM 879 C CA . LYS A 1 108 ? 17.921 2.937 -11.407 1.00 66.69 108 LYS A CA 1
ATOM 880 C C . LYS A 1 108 ? 17.673 3.235 -12.873 1.00 66.69 108 LYS A C 1
ATOM 882 O O . LYS A 1 108 ? 17.032 2.435 -13.547 1.00 66.69 108 LYS A O 1
ATOM 887 N N . GLU A 1 109 ? 18.258 4.316 -13.356 1.00 54.44 109 GLU A N 1
ATOM 888 C CA . GLU A 1 109 ? 18.215 4.741 -14.751 1.00 54.44 109 GLU A CA 1
ATOM 889 C C . GLU A 1 109 ? 19.634 4.713 -15.324 1.00 54.44 109 GLU A C 1
ATOM 891 O O . GLU A 1 109 ? 20.593 5.211 -14.726 1.00 54.44 109 GLU A O 1
ATOM 896 N N . LYS A 1 110 ? 19.794 4.074 -16.480 1.00 62.53 110 LYS A N 1
ATOM 897 C CA . LYS A 1 110 ? 21.038 4.083 -17.251 1.00 62.53 110 LYS A CA 1
ATOM 898 C C . LYS A 1 110 ? 20.790 4.807 -18.561 1.00 62.53 110 LYS A C 1
ATOM 900 O O . LYS A 1 110 ? 20.012 4.329 -19.386 1.00 62.53 110 LYS A O 1
ATOM 905 N N . TYR A 1 111 ? 21.504 5.909 -18.748 1.00 52.06 111 TYR A N 1
ATOM 906 C CA . TYR A 1 111 ? 21.487 6.700 -19.968 1.00 52.06 111 TYR A CA 1
ATOM 907 C C . TYR A 1 111 ? 22.751 6.419 -20.786 1.00 52.06 111 TYR A C 1
ATOM 909 O O . TYR A 1 111 ? 23.862 6.660 -20.309 1.00 52.06 111 TYR A O 1
ATOM 917 N N . ASN A 1 112 ? 22.586 5.924 -22.014 1.00 59.28 112 ASN A N 1
ATOM 918 C CA . ASN A 1 112 ? 23.675 5.742 -22.974 1.00 59.28 112 ASN A CA 1
ATOM 919 C C . ASN A 1 112 ? 23.428 6.607 -24.222 1.00 59.28 112 ASN A C 1
ATOM 921 O O . ASN A 1 112 ? 22.334 6.577 -24.786 1.00 59.28 112 ASN A O 1
ATOM 925 N N . ASP A 1 113 ? 24.462 7.321 -24.673 1.00 45.22 113 ASP A N 1
ATOM 926 C CA . ASP A 1 113 ? 24.470 8.136 -25.897 1.00 45.22 113 ASP A CA 1
ATOM 927 C C . ASP A 1 113 ? 25.684 7.722 -26.752 1.00 45.22 113 ASP A C 1
ATOM 929 O O . ASP A 1 113 ? 26.748 7.420 -26.206 1.00 45.22 113 ASP A O 1
ATOM 933 N N . ALA A 1 114 ? 25.551 7.698 -28.081 1.00 50.06 114 ALA A N 1
ATOM 934 C CA . ALA A 1 114 ? 26.595 7.267 -29.020 1.00 50.06 114 ALA A CA 1
ATOM 935 C C . ALA A 1 114 ? 27.897 8.101 -28.948 1.00 50.06 114 ALA A C 1
ATOM 937 O O . ALA A 1 114 ? 28.929 7.695 -29.483 1.00 50.06 114 ALA A O 1
ATOM 938 N N . SER A 1 115 ? 27.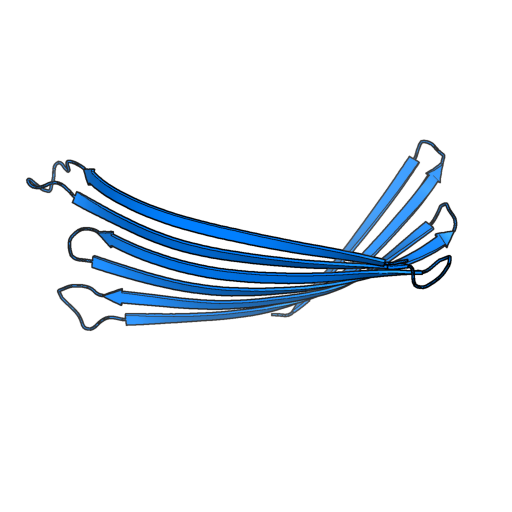866 9.251 -28.268 1.00 50.53 115 SER A N 1
ATOM 939 C CA . SER A 1 115 ? 28.957 10.228 -28.195 1.00 50.53 115 SER A CA 1
ATOM 940 C C . SER A 1 115 ? 29.627 10.379 -26.811 1.00 50.53 115 SER A C 1
ATOM 942 O O . SER A 1 115 ? 30.598 11.127 -26.690 1.00 50.53 115 SER A O 1
ATOM 944 N N . SER A 1 116 ? 29.183 9.667 -25.760 1.00 48.03 116 SER A N 1
ATOM 945 C CA . SER A 1 116 ? 29.792 9.746 -24.412 1.00 48.03 116 SER A CA 1
ATOM 946 C C . SER A 1 116 ? 29.616 8.471 -23.565 1.00 48.03 116 SER A C 1
ATOM 948 O O . SER A 1 116 ? 28.664 7.717 -23.745 1.00 48.03 116 SER A O 1
ATOM 950 N N . GLN A 1 117 ? 30.552 8.199 -22.635 1.00 48.31 117 GLN A N 1
ATOM 951 C CA . GLN A 1 117 ? 30.427 7.078 -21.685 1.00 48.31 117 GLN A CA 1
ATOM 952 C C . GLN A 1 117 ? 29.193 7.295 -20.796 1.00 48.31 117 GLN A C 1
ATOM 954 O O . GLN A 1 117 ? 29.090 8.324 -20.134 1.00 48.31 117 GLN A O 1
ATOM 959 N N . GLY A 1 118 ? 28.270 6.330 -20.811 1.00 52.00 118 GLY A N 1
ATOM 960 C CA . GLY A 1 118 ? 26.944 6.445 -20.209 1.00 52.00 118 GLY A CA 1
ATOM 961 C C . GLY A 1 118 ? 26.930 6.813 -18.723 1.00 52.00 118 GLY A C 1
ATOM 962 O O . GLY A 1 118 ? 27.757 6.354 -17.932 1.00 52.00 118 GLY A O 1
ATOM 963 N N . SER A 1 119 ? 25.937 7.614 -18.344 1.00 51.75 119 SER A N 1
ATOM 964 C CA . SER A 1 119 ? 25.701 8.062 -16.971 1.00 51.75 119 SER A CA 1
ATOM 965 C C . SER A 1 119 ? 24.653 7.166 -16.309 1.00 51.75 119 SER A C 1
ATOM 967 O O . SER A 1 119 ? 23.603 6.883 -16.884 1.00 51.75 119 SER A O 1
ATOM 969 N N . THR A 1 120 ? 24.936 6.693 -15.093 1.00 58.69 120 THR A N 1
ATOM 970 C CA . THR A 1 120 ? 23.976 5.928 -14.280 1.00 58.69 120 THR A CA 1
ATOM 971 C C . THR A 1 120 ? 23.414 6.832 -13.191 1.00 58.69 120 THR A C 1
ATOM 973 O O . THR A 1 120 ? 24.166 7.291 -12.332 1.00 58.69 120 THR A O 1
ATOM 976 N N . TYR A 1 121 ? 22.102 7.049 -13.203 1.00 58.72 121 TYR A N 1
ATOM 977 C CA . TYR A 1 121 ? 21.371 7.733 -12.143 1.00 58.72 121 TYR A CA 1
ATOM 978 C C . TYR A 1 121 ? 20.728 6.693 -11.219 1.00 58.72 121 TYR A C 1
ATOM 980 O O . TYR A 1 121 ? 20.071 5.752 -11.664 1.00 58.72 121 TYR A O 1
ATOM 988 N N . VAL A 1 122 ? 20.950 6.833 -9.912 1.00 61.81 122 VAL A N 1
ATOM 989 C CA . VAL A 1 122 ? 20.349 5.976 -8.880 1.00 61.81 122 VAL A CA 1
ATOM 990 C C . VAL A 1 122 ? 19.606 6.873 -7.903 1.00 61.81 122 VAL A C 1
ATOM 992 O O . VAL A 1 122 ? 20.179 7.836 -7.397 1.00 61.81 122 VAL A O 1
ATOM 995 N N . TYR A 1 123 ? 18.341 6.553 -7.648 1.00 64.31 123 TYR A N 1
ATOM 996 C CA . TYR A 1 123 ? 17.479 7.268 -6.719 1.00 64.31 123 TYR A CA 1
ATOM 997 C C . TYR A 1 123 ? 16.831 6.274 -5.752 1.00 64.31 123 TYR A C 1
ATOM 999 O O . TYR A 1 123 ? 16.097 5.375 -6.165 1.00 64.31 123 TYR A O 1
ATOM 1007 N N . ASP A 1 124 ? 17.123 6.441 -4.464 1.00 74.00 124 ASP A N 1
ATOM 1008 C CA . ASP A 1 124 ? 16.547 5.663 -3.370 1.00 74.00 124 ASP A CA 1
ATOM 1009 C C . ASP A 1 124 ? 15.633 6.568 -2.545 1.00 74.00 124 ASP A C 1
ATOM 1011 O O . ASP A 1 124 ? 16.064 7.615 -2.061 1.00 74.00 124 ASP A O 1
ATOM 1015 N N . ASN A 1 125 ? 14.375 6.164 -2.374 1.00 73.25 125 ASN A N 1
ATOM 1016 C CA . ASN A 1 125 ? 13.397 6.908 -1.591 1.00 73.25 125 ASN A CA 1
ATOM 1017 C C . ASN A 1 125 ? 12.651 5.978 -0.636 1.00 73.25 125 ASN A C 1
ATOM 1019 O O . ASN A 1 125 ? 11.954 5.057 -1.067 1.00 73.25 125 ASN A O 1
ATOM 1023 N N . ASN A 1 126 ? 12.794 6.237 0.662 1.00 84.62 126 ASN A N 1
ATOM 1024 C CA . ASN A 1 126 ? 12.167 5.460 1.720 1.00 84.62 126 ASN A CA 1
ATOM 1025 C C . ASN A 1 126 ? 11.321 6.383 2.592 1.00 84.62 126 ASN A C 1
ATOM 1027 O O . ASN A 1 126 ? 11.857 7.142 3.388 1.00 84.62 126 ASN A O 1
ATOM 1031 N N . ILE A 1 127 ? 10.000 6.284 2.478 1.00 88.88 127 ILE A N 1
ATOM 1032 C CA . ILE A 1 127 ? 9.064 7.121 3.229 1.00 88.88 127 ILE A CA 1
ATOM 1033 C C . ILE A 1 127 ? 8.342 6.253 4.249 1.00 88.88 127 ILE A C 1
ATOM 1035 O O . ILE A 1 127 ? 7.663 5.291 3.893 1.00 88.88 127 ILE A O 1
ATOM 1039 N N . ALA A 1 128 ? 8.430 6.621 5.519 1.00 92.38 128 ALA A N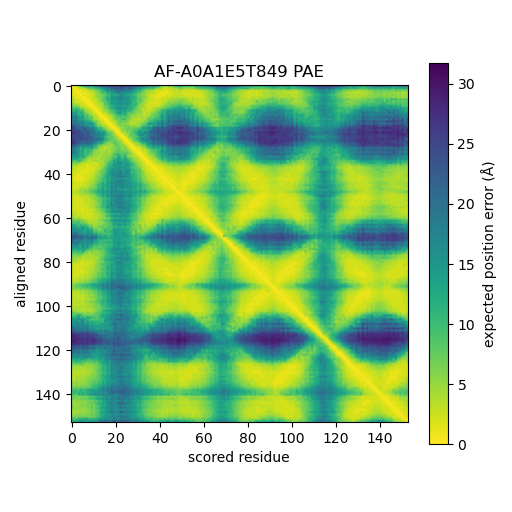 1
ATOM 1040 C CA . ALA A 1 128 ? 7.621 6.062 6.588 1.00 92.38 128 ALA A CA 1
ATOM 1041 C C . ALA A 1 128 ? 6.565 7.079 7.023 1.00 92.38 128 ALA A C 1
ATOM 1043 O O . ALA A 1 128 ? 6.842 8.263 7.177 1.00 92.38 128 ALA A O 1
ATOM 1044 N N . ALA A 1 129 ? 5.340 6.631 7.259 1.00 94.12 129 ALA A N 1
ATOM 1045 C CA . ALA A 1 129 ? 4.265 7.489 7.718 1.00 94.12 129 ALA A CA 1
ATOM 1046 C C . ALA A 1 129 ? 3.444 6.816 8.811 1.00 94.12 129 ALA A C 1
ATOM 1048 O O . ALA A 1 129 ? 3.223 5.605 8.803 1.00 94.12 129 ALA A O 1
ATOM 1049 N N . ALA A 1 130 ? 2.945 7.625 9.738 1.00 97.25 130 ALA A N 1
ATOM 1050 C CA . ALA A 1 130 ? 1.984 7.222 10.752 1.00 97.25 130 ALA A CA 1
ATOM 1051 C C . ALA A 1 130 ? 0.696 8.023 10.575 1.00 97.25 130 ALA A C 1
ATOM 1053 O O . ALA A 1 130 ? 0.721 9.209 10.243 1.00 97.25 130 ALA A O 1
ATOM 1054 N N . PHE A 1 131 ? -0.450 7.387 10.796 1.00 97.00 131 PHE A N 1
ATOM 1055 C CA . PHE A 1 131 ? -1.748 8.032 10.634 1.00 97.00 131 PHE A CA 1
ATOM 1056 C C . PHE A 1 131 ? -2.728 7.637 11.734 1.00 97.00 131 PHE A C 1
ATOM 1058 O O . PHE A 1 131 ? -2.691 6.529 12.273 1.00 97.00 131 PHE A O 1
ATOM 1065 N N . ALA A 1 132 ? -3.660 8.544 12.007 1.00 97.75 132 ALA A N 1
ATOM 1066 C CA . ALA A 1 132 ? -4.805 8.330 12.875 1.00 97.75 132 ALA A CA 1
ATOM 1067 C C . ALA A 1 132 ? -6.067 8.903 12.219 1.00 97.75 132 ALA A C 1
ATOM 1069 O O . ALA A 1 132 ? -6.031 9.926 11.540 1.00 97.75 132 ALA A O 1
ATOM 1070 N N . GLU A 1 133 ? -7.194 8.231 12.399 1.00 97.69 133 GLU A N 1
ATOM 1071 C CA . GLU A 1 133 ? -8.485 8.592 11.824 1.00 97.69 133 GLU A CA 1
ATOM 1072 C C . GLU A 1 133 ? -9.597 8.305 12.829 1.00 97.69 133 GLU A C 1
ATOM 1074 O O . GLU A 1 133 ? -9.593 7.262 13.481 1.00 97.69 133 GLU A O 1
ATOM 1079 N N . ALA A 1 134 ? -10.574 9.199 12.927 1.00 97.31 134 ALA A N 1
ATOM 1080 C CA . ALA A 1 134 ? -11.751 9.020 13.763 1.00 97.31 134 ALA A CA 1
ATOM 1081 C C . ALA A 1 134 ? -13.027 9.212 12.937 1.00 97.31 134 ALA A C 1
ATOM 1083 O O . ALA A 1 134 ? -13.185 10.233 12.266 1.00 97.31 134 ALA A O 1
ATOM 1084 N N . ASP A 1 135 ? -13.941 8.243 13.023 1.00 96.88 135 ASP A N 1
ATOM 1085 C CA . ASP A 1 135 ? -15.317 8.361 12.537 1.00 96.88 135 ASP A CA 1
ATOM 1086 C C . ASP A 1 135 ? -16.242 8.635 13.734 1.00 96.88 135 ASP A C 1
ATOM 1088 O O . ASP A 1 135 ? -16.291 7.835 14.676 1.00 96.88 135 ASP A O 1
ATOM 1092 N N . ILE A 1 136 ? -17.010 9.723 13.670 1.00 95.69 136 ILE A N 1
ATOM 1093 C CA . ILE A 1 136 ? -17.926 10.188 14.718 1.00 95.69 136 ILE A CA 1
ATOM 1094 C C . ILE A 1 136 ? -19.328 10.359 14.127 1.00 95.69 136 ILE A C 1
ATOM 1096 O O . ILE A 1 136 ? -19.558 11.220 13.287 1.00 95.69 136 ILE A O 1
ATOM 1100 N N . PHE A 1 137 ? -20.294 9.569 14.581 1.00 94.94 137 PHE A N 1
ATOM 1101 C CA . PHE A 1 137 ? -21.697 9.663 14.174 1.00 94.94 137 PHE A CA 1
ATOM 1102 C C . PHE A 1 137 ? -22.479 10.443 15.234 1.00 94.94 137 PHE A C 1
ATOM 1104 O O . PHE A 1 137 ? -22.737 9.926 16.324 1.00 94.94 137 PHE A O 1
ATOM 1111 N N . ILE A 1 138 ? -22.863 11.683 14.923 1.00 90.88 138 ILE A N 1
ATOM 1112 C CA . ILE A 1 138 ? -23.638 12.532 15.842 1.00 90.88 138 ILE A CA 1
ATOM 1113 C C . ILE A 1 138 ? -25.117 12.129 15.809 1.00 90.88 138 ILE A C 1
ATOM 1115 O O . ILE A 1 138 ? -25.750 11.989 16.856 1.00 90.88 138 ILE A O 1
ATOM 1119 N N . SER A 1 139 ? -25.662 11.874 14.615 1.00 90.50 139 SER A N 1
ATOM 1120 C CA . SER A 1 139 ? -27.040 11.413 14.414 1.00 90.50 139 SER A CA 1
ATOM 1121 C C . SER A 1 139 ? -27.120 10.385 13.280 1.00 90.50 139 SER A C 1
ATOM 1123 O O . SER A 1 139 ? -26.120 10.087 12.628 1.00 90.50 139 SER A O 1
ATOM 1125 N N . LYS A 1 140 ? -28.318 9.845 13.010 1.00 88.12 140 LYS A N 1
ATOM 1126 C CA . LYS A 1 140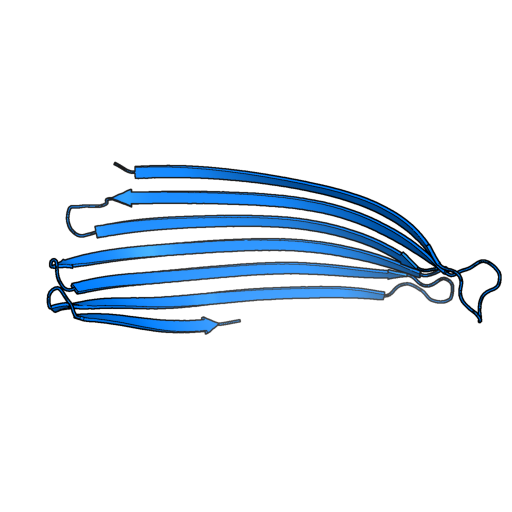 ? -28.546 8.963 11.848 1.00 88.12 140 LYS A CA 1
ATOM 1127 C C . LYS A 1 140 ? -28.264 9.660 10.507 1.00 88.12 140 LYS A C 1
ATOM 1129 O O . LYS A 1 140 ? -27.986 8.975 9.532 1.00 88.12 140 LYS A O 1
ATOM 1134 N N . ASN A 1 141 ? -28.298 10.995 10.490 1.00 94.00 141 ASN A N 1
ATOM 1135 C CA . ASN A 1 141 ? -28.176 11.815 9.286 1.00 94.00 141 ASN A CA 1
ATOM 1136 C C . ASN A 1 141 ? -26.890 12.663 9.272 1.00 94.00 141 ASN A C 1
ATOM 1138 O O . ASN A 1 141 ? -26.673 13.403 8.320 1.00 94.00 141 ASN A O 1
ATOM 1142 N N . LEU A 1 142 ? -26.056 12.598 10.320 1.00 94.62 142 LEU A N 1
ATOM 1143 C CA . LEU A 1 142 ? -24.851 13.421 10.442 1.00 94.62 142 LEU A CA 1
ATOM 1144 C C . LEU A 1 142 ? -23.674 12.613 10.993 1.00 94.62 142 LEU A C 1
ATOM 1146 O O . LEU A 1 142 ? -23.709 12.127 12.129 1.00 94.62 142 LEU A O 1
ATOM 1150 N N . ALA A 1 143 ? -22.612 12.531 10.194 1.00 95.31 143 ALA A N 1
ATOM 1151 C CA . ALA A 1 143 ? -21.359 11.880 10.541 1.00 95.31 143 ALA A CA 1
ATOM 1152 C C . ALA A 1 143 ? -20.167 12.773 10.179 1.00 95.31 143 ALA A C 1
ATOM 1154 O O . ALA A 1 143 ? -20.171 13.441 9.149 1.00 95.31 143 ALA A O 1
ATOM 1155 N N . PHE A 1 144 ? -19.141 12.738 11.021 1.00 96.38 144 PHE A N 1
ATOM 1156 C CA . PHE A 1 144 ? -17.863 13.408 10.837 1.00 96.38 144 PHE A CA 1
ATOM 1157 C C . PHE A 1 144 ? -16.758 12.371 10.720 1.00 96.38 144 PHE A C 1
ATOM 1159 O O . PHE A 1 144 ? -16.759 11.353 11.414 1.00 96.38 144 PHE A O 1
ATOM 1166 N N . LYS A 1 145 ? -15.794 12.653 9.852 1.00 96.81 145 LYS A N 1
ATOM 1167 C CA . LYS A 1 145 ? -14.606 11.834 9.656 1.00 96.81 145 LYS A CA 1
ATOM 1168 C C . LYS A 1 145 ? -13.404 12.753 9.591 1.00 96.81 145 LYS A C 1
ATOM 1170 O O . LYS A 1 145 ? -13.354 13.631 8.737 1.00 96.81 145 LYS A O 1
ATOM 1175 N N . THR A 1 146 ? -12.451 12.548 10.486 1.00 96.56 146 THR A N 1
ATOM 1176 C CA . THR A 1 146 ? -11.202 13.312 10.519 1.00 96.56 146 THR A CA 1
ATOM 1177 C C . THR A 1 146 ? -10.015 12.367 10.440 1.00 96.56 146 THR A C 1
ATOM 1179 O O . THR A 1 146 ? -10.073 11.259 10.978 1.00 96.56 146 THR A O 1
ATOM 1182 N N . ARG A 1 147 ? -8.953 12.779 9.747 1.00 96.50 147 ARG A N 1
ATOM 1183 C CA . ARG A 1 147 ? -7.716 12.013 9.585 1.00 96.50 147 ARG A CA 1
ATOM 1184 C C . ARG A 1 147 ? -6.525 12.952 9.706 1.00 96.50 147 ARG A C 1
ATOM 1186 O O . ARG A 1 147 ? -6.510 14.005 9.081 1.00 96.50 147 ARG A O 1
ATOM 1193 N N . VAL A 1 148 ? -5.519 12.521 10.453 1.00 97.31 148 VAL A N 1
ATOM 1194 C CA . VAL A 1 148 ? -4.211 13.170 10.561 1.00 97.31 148 VAL A CA 1
ATOM 1195 C C . VAL A 1 148 ? -3.145 12.161 10.145 1.00 97.31 148 VAL A C 1
ATOM 1197 O O . VAL A 1 148 ? -3.264 10.969 10.442 1.00 97.31 148 VAL A O 1
ATOM 1200 N N . ARG A 1 149 ? -2.122 12.630 9.432 1.00 95.56 149 ARG A N 1
ATOM 1201 C CA . ARG A 1 149 ? -0.991 11.826 8.964 1.00 95.56 149 ARG A CA 1
ATOM 1202 C C . ARG A 1 149 ? 0.302 12.615 9.148 1.00 95.56 149 ARG A C 1
ATOM 1204 O O . ARG A 1 149 ? 0.312 13.819 8.924 1.00 95.56 149 ARG A O 1
ATOM 1211 N N . SER A 1 150 ? 1.352 11.919 9.564 1.00 96.19 150 SER A N 1
ATOM 1212 C CA . SER A 1 150 ? 2.716 12.428 9.681 1.00 96.19 150 SER A CA 1
ATOM 1213 C C . SER A 1 150 ? 3.638 11.539 8.860 1.00 96.19 150 SER A C 1
ATOM 1215 O O . SER A 1 150 ? 3.459 10.320 8.864 1.00 96.19 150 SER A O 1
ATOM 1217 N N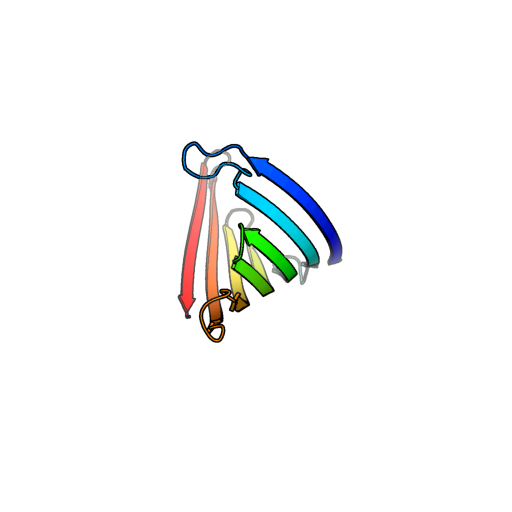 . GLU A 1 151 ? 4.596 12.137 8.163 1.00 93.12 151 GLU A N 1
ATOM 1218 C CA . GLU A 1 151 ? 5.513 11.458 7.247 1.00 93.12 151 GLU A CA 1
ATOM 1219 C C . GLU A 1 151 ? 6.964 11.766 7.621 1.00 93.12 151 GLU A C 1
ATOM 1221 O O . GLU A 1 151 ? 7.267 12.833 8.154 1.00 93.12 151 GLU A O 1
ATOM 1226 N N . TYR A 1 152 ? 7.845 10.814 7.346 1.00 87.25 152 TYR A N 1
ATOM 1227 C CA . TYR A 1 152 ? 9.286 10.884 7.522 1.00 87.25 152 TYR A CA 1
ATOM 1228 C C . TYR A 1 152 ? 9.945 10.244 6.298 1.00 87.25 152 TYR A C 1
ATOM 1230 O O . TYR A 1 152 ? 9.515 9.169 5.879 1.00 87.25 152 TYR A O 1
ATOM 1238 N N . SER A 1 153 ? 10.953 10.899 5.727 1.00 80.94 153 SER A N 1
ATOM 1239 C CA . SER A 1 153 ? 11.677 10.463 4.529 1.00 80.94 153 SER A CA 1
ATOM 1240 C C . SER A 1 153 ? 13.177 10.589 4.725 1.00 80.94 153 SER A C 1
ATOM 1242 O O . SER A 1 153 ? 13.585 11.439 5.549 1.00 80.94 153 SER A O 1
#